Protein AF-A0A1C5YMI0-F1 (afdb_monomer)

Foldseek 3Di:
DDDDLVNLLVVLLVLLLVPDVSLVVSLVSLVVSCVVVVPDPVRSLVSLQVSCVSNVPPCSVVSSVSSVPSD

Mea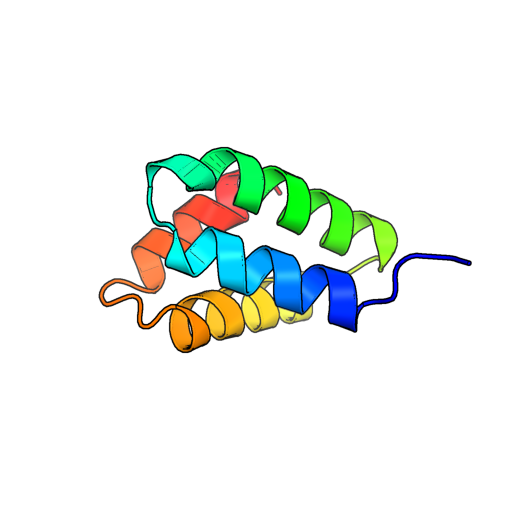n predicted aligned error: 3.56 Å

Structure (mmCIF, N/CA/C/O backbone):
data_AF-A0A1C5YMI0-F1
#
_entry.id   AF-A0A1C5YMI0-F1
#
loop_
_atom_site.group_PDB
_atom_site.id
_atom_site.type_symbol
_atom_site.label_atom_id
_atom_site.label_alt_id
_atom_site.label_comp_id
_atom_site.label_asym_id
_atom_site.label_entity_id
_atom_site.label_seq_id
_atom_site.pdbx_PDB_ins_code
_atom_site.Cartn_x
_atom_site.Cartn_y
_atom_site.Cartn_z
_atom_site.occupancy
_atom_site.B_iso_or_equiv
_atom_site.auth_seq_id
_atom_site.auth_comp_id
_atom_site.auth_asym_id
_atom_site.auth_atom_id
_atom_site.pdbx_PDB_model_num
ATOM 1 N N . MET A 1 1 ? 0.832 1.285 -25.790 1.00 48.44 1 MET A N 1
ATOM 2 C CA . MET A 1 1 ? 0.731 2.201 -24.638 1.00 48.44 1 MET A CA 1
ATOM 3 C C . MET A 1 1 ? 0.823 1.334 -23.405 1.00 48.44 1 MET A C 1
ATOM 5 O O . MET A 1 1 ? -0.071 0.525 -23.202 1.00 48.44 1 MET A O 1
ATOM 9 N N . GLY A 1 2 ? 1.961 1.382 -22.715 1.00 65.75 2 GLY A N 1
ATOM 10 C CA . GLY A 1 2 ? 2.136 0.683 -21.444 1.00 65.75 2 GLY A CA 1
ATOM 11 C C . GLY A 1 2 ? 1.499 1.496 -20.323 1.00 65.75 2 GLY A C 1
ATOM 12 O O . GLY A 1 2 ? 1.444 2.721 -20.427 1.00 65.75 2 GLY A O 1
ATOM 13 N N . ILE A 1 3 ? 1.012 0.810 -19.293 1.00 68.81 3 ILE A N 1
ATOM 14 C CA . ILE A 1 3 ? 0.643 1.444 -18.027 1.00 68.81 3 ILE A CA 1
ATOM 15 C C . ILE A 1 3 ? 1.896 2.133 -17.476 1.00 68.81 3 ILE A C 1
ATOM 17 O O . ILE A 1 3 ? 2.975 1.543 -17.444 1.00 68.81 3 ILE A O 1
ATOM 21 N N . THR A 1 4 ? 1.76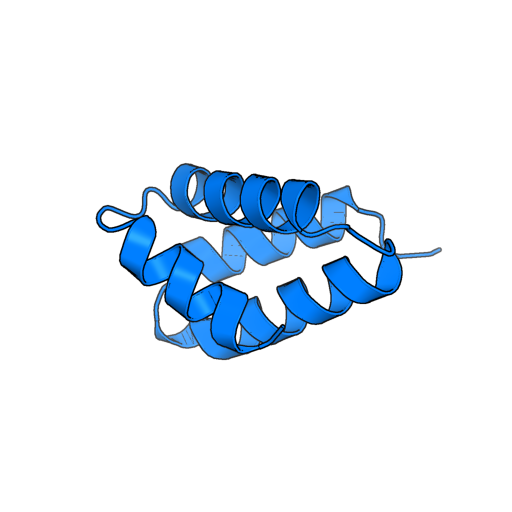0 3.393 -17.085 1.00 84.81 4 THR A N 1
ATOM 22 C CA . THR A 1 4 ? 2.836 4.161 -16.455 1.00 84.81 4 THR A CA 1
ATOM 23 C C . THR A 1 4 ? 2.914 3.853 -14.961 1.00 84.81 4 THR A C 1
ATOM 25 O O . THR A 1 4 ? 1.914 3.516 -14.328 1.00 84.81 4 THR A O 1
ATOM 28 N N . GLU A 1 5 ? 4.087 4.026 -14.357 1.00 87.06 5 GLU A N 1
ATOM 29 C CA . GLU A 1 5 ? 4.281 3.858 -12.908 1.00 87.06 5 GLU A CA 1
ATOM 30 C C . GLU A 1 5 ? 3.295 4.707 -12.085 1.00 87.06 5 GLU A C 1
ATOM 32 O O . GLU A 1 5 ? 2.715 4.261 -11.097 1.00 87.06 5 GLU A O 1
ATOM 37 N N . ARG A 1 6 ? 3.003 5.919 -12.567 1.00 88.88 6 ARG A N 1
ATOM 38 C CA . ARG A 1 6 ? 2.017 6.815 -11.957 1.00 88.88 6 ARG A CA 1
ATOM 39 C C . ARG A 1 6 ? 0.603 6.229 -11.947 1.00 88.88 6 ARG A C 1
ATOM 41 O O . ARG A 1 6 ? -0.145 6.461 -11.000 1.00 88.88 6 ARG A O 1
ATOM 48 N N . GLU A 1 7 ? 0.210 5.501 -12.989 1.00 89.69 7 GLU A N 1
ATOM 49 C CA . GLU A 1 7 ? -1.101 4.844 -13.046 1.00 89.69 7 GLU A CA 1
ATOM 50 C C . GLU A 1 7 ? -1.185 3.667 -12.069 1.00 89.69 7 GLU A C 1
ATOM 52 O O . GLU A 1 7 ? -2.224 3.499 -11.426 1.00 89.69 7 GLU A O 1
ATOM 57 N N . PHE A 1 8 ? -0.090 2.918 -11.888 1.00 90.12 8 PHE A N 1
ATOM 58 C CA . PHE A 1 8 ? 0.021 1.906 -10.832 1.00 90.12 8 PHE A CA 1
ATOM 59 C C . PHE A 1 8 ? -0.172 2.528 -9.450 1.00 90.12 8 PHE A C 1
ATOM 61 O O . PHE A 1 8 ? -1.059 2.103 -8.710 1.00 90.12 8 PHE A O 1
ATOM 68 N N . LEU A 1 9 ? 0.595 3.574 -9.134 1.00 93.31 9 LEU A N 1
ATOM 69 C CA . LEU A 1 9 ? 0.538 4.242 -7.833 1.00 93.31 9 LEU A CA 1
ATOM 70 C C . LEU A 1 9 ? -0.854 4.809 -7.544 1.00 93.31 9 LEU A C 1
ATOM 72 O O . LEU A 1 9 ? -1.416 4.546 -6.485 1.00 93.31 9 LEU A O 1
ATOM 76 N N . ASN A 1 10 ? -1.468 5.510 -8.502 1.00 94.19 10 ASN A N 1
ATOM 77 C CA . ASN A 1 10 ? -2.825 6.037 -8.332 1.00 94.19 10 ASN A CA 1
ATOM 78 C C . ASN A 1 10 ? -3.847 4.929 -8.036 1.00 94.19 10 ASN A C 1
ATOM 80 O O . ASN A 1 10 ? -4.728 5.111 -7.194 1.00 94.19 10 ASN A O 1
ATOM 84 N N . LYS A 1 11 ? -3.740 3.781 -8.720 1.00 93.94 11 LYS A N 1
ATOM 85 C CA . LYS A 1 11 ? -4.645 2.651 -8.502 1.00 93.94 11 LYS A CA 1
ATOM 86 C C . LYS A 1 11 ? -4.406 1.994 -7.142 1.00 93.94 11 LYS A C 1
ATOM 88 O O . LYS A 1 11 ? -5.374 1.720 -6.442 1.00 93.94 11 LYS A O 1
ATOM 93 N N . MET A 1 12 ? -3.152 1.806 -6.738 1.00 95.25 12 MET A N 1
ATOM 94 C CA . MET A 1 12 ? -2.812 1.276 -5.414 1.00 95.25 12 MET A CA 1
ATOM 95 C C . MET A 1 12 ? -3.295 2.201 -4.288 1.00 95.25 12 MET A C 1
ATOM 97 O O . MET A 1 12 ? -3.880 1.719 -3.326 1.00 95.25 12 MET A O 1
ATOM 101 N N . ILE A 1 13 ? -3.168 3.524 -4.433 1.00 95.44 13 ILE A N 1
ATOM 102 C CA . ILE A 1 13 ? -3.706 4.492 -3.459 1.00 95.44 13 ILE A CA 1
ATOM 103 C C . ILE A 1 13 ? -5.231 4.367 -3.347 1.00 95.44 13 ILE A C 1
ATOM 105 O O . ILE A 1 13 ? -5.775 4.393 -2.245 1.00 95.44 13 ILE A O 1
ATOM 109 N N . ALA A 1 14 ? -5.936 4.230 -4.474 1.00 95.75 14 ALA A N 1
ATOM 110 C CA . ALA A 1 14 ? -7.388 4.064 -4.467 1.00 95.75 14 ALA A CA 1
ATOM 111 C C . ALA A 1 14 ? -7.818 2.771 -3.751 1.00 95.75 14 ALA A C 1
ATOM 113 O O . ALA A 1 14 ? -8.768 2.803 -2.974 1.00 95.75 14 ALA A O 1
ATOM 114 N N . LEU A 1 15 ? -7.097 1.667 -3.971 1.00 95.69 15 LEU A N 1
ATOM 115 C CA . LEU A 1 15 ? -7.346 0.388 -3.297 1.00 95.69 15 LEU A CA 1
ATOM 116 C C . LEU A 1 15 ? -7.016 0.464 -1.799 1.00 95.69 15 LEU A C 1
ATOM 118 O O . LEU A 1 15 ? -7.813 0.027 -0.978 1.00 95.69 15 LEU A O 1
ATOM 122 N N . ALA A 1 16 ? -5.903 1.099 -1.424 1.00 94.31 16 ALA A N 1
ATOM 123 C CA . ALA A 1 16 ? -5.543 1.317 -0.023 1.00 94.31 16 ALA A CA 1
ATOM 124 C C . ALA A 1 16 ? -6.610 2.139 0.724 1.00 94.31 16 ALA A C 1
ATOM 126 O O . ALA A 1 16 ? -6.949 1.819 1.860 1.00 94.31 16 ALA A O 1
ATOM 127 N N . LYS A 1 17 ? -7.202 3.146 0.066 1.00 94.38 17 LYS A N 1
ATOM 128 C CA . LYS A 1 17 ? -8.322 3.938 0.609 1.00 94.38 17 LYS A CA 1
ATOM 129 C C . LYS A 1 17 ? -9.641 3.179 0.695 1.00 94.38 17 LYS A C 1
ATOM 131 O O . LYS A 1 17 ? -10.476 3.529 1.524 1.00 94.38 17 LYS A O 1
ATOM 136 N N . ALA A 1 18 ? -9.854 2.193 -0.173 1.00 93.69 18 ALA A N 1
ATOM 137 C CA . ALA A 1 18 ? -11.051 1.360 -0.135 1.00 93.69 18 ALA A CA 1
ATOM 138 C C . ALA A 1 18 ? -11.068 0.426 1.090 1.00 93.69 18 ALA A C 1
ATOM 140 O O . ALA A 1 18 ? -12.143 0.029 1.531 1.00 93.69 18 ALA A O 1
ATOM 141 N N . GLY A 1 19 ? -9.903 0.158 1.691 1.00 89.00 19 GLY A N 1
ATOM 142 C CA . GLY A 1 19 ? -9.783 -0.549 2.963 1.00 89.00 19 GLY A CA 1
ATOM 143 C C . GLY A 1 19 ? -9.664 -2.064 2.808 1.00 89.00 19 GLY A C 1
ATOM 144 O O . GLY A 1 19 ? -9.156 -2.563 1.804 1.00 89.00 19 GLY A O 1
ATOM 145 N N . GLU A 1 20 ? -10.089 -2.804 3.836 1.00 85.12 20 GLU A N 1
ATOM 146 C CA . GLU A 1 20 ? -9.858 -4.254 3.941 1.00 85.12 20 GLU A CA 1
ATOM 147 C C . GLU A 1 20 ? -10.454 -5.061 2.780 1.00 85.12 20 GLU A C 1
ATOM 149 O O . GLU A 1 20 ? -9.811 -6.004 2.320 1.00 85.12 20 GLU A O 1
ATOM 154 N N . ASP A 1 21 ? -11.618 -4.660 2.262 1.00 89.31 21 ASP A N 1
ATOM 155 C CA . ASP A 1 21 ? -12.314 -5.364 1.174 1.00 89.31 21 ASP A CA 1
ATOM 156 C C . ASP A 1 21 ? -11.484 -5.431 -0.122 1.00 89.31 21 ASP A C 1
ATOM 158 O O . ASP A 1 21 ? -11.605 -6.377 -0.897 1.00 89.31 21 ASP A O 1
ATOM 162 N N . GLU A 1 22 ? -10.599 -4.457 -0.347 1.00 93.44 22 GLU A N 1
ATOM 163 C CA . GLU A 1 22 ? -9.740 -4.380 -1.535 1.00 93.44 22 GLU A CA 1
ATOM 164 C C . GLU A 1 22 ? -8.279 -4.752 -1.234 1.00 93.44 22 GLU A C 1
ATOM 166 O O . GLU A 1 22 ? -7.409 -4.641 -2.102 1.00 93.44 22 GLU A O 1
ATOM 171 N N . MET A 1 23 ? -7.979 -5.223 -0.020 1.00 91.50 23 MET A N 1
ATOM 172 C CA . MET A 1 23 ? -6.610 -5.500 0.417 1.00 91.50 23 MET A CA 1
ATOM 173 C C . MET A 1 23 ? -5.926 -6.584 -0.428 1.00 91.50 23 MET A C 1
ATOM 175 O O . MET A 1 23 ? -4.759 -6.444 -0.787 1.00 91.50 23 MET A O 1
ATOM 179 N N . GLU A 1 24 ? -6.628 -7.659 -0.797 1.00 92.75 24 GLU A N 1
ATOM 180 C CA . GLU A 1 24 ? -6.063 -8.695 -1.679 1.00 92.75 24 GLU A CA 1
ATOM 181 C C . GLU A 1 24 ? -5.748 -8.148 -3.075 1.00 92.75 24 GLU A C 1
ATOM 183 O O . GLU A 1 24 ? -4.707 -8.459 -3.656 1.00 92.75 24 GLU A O 1
ATOM 188 N N . HIS A 1 25 ? -6.606 -7.274 -3.600 1.00 93.81 25 HIS A N 1
ATOM 189 C CA . HIS A 1 25 ? -6.385 -6.629 -4.888 1.00 93.81 25 HIS A CA 1
ATOM 190 C C . HIS A 1 25 ? -5.205 -5.655 -4.827 1.00 93.81 25 HIS A C 1
ATOM 192 O O . HIS A 1 25 ? -4.382 -5.626 -5.746 1.00 93.81 25 HIS A O 1
ATOM 198 N N . LEU A 1 26 ? -5.075 -4.908 -3.728 1.00 95.44 26 LEU A N 1
ATOM 199 C CA . LEU A 1 26 ? -3.929 -4.045 -3.477 1.00 95.44 26 LEU A CA 1
ATOM 200 C C . LEU A 1 26 ? -2.623 -4.845 -3.478 1.00 95.44 26 LEU A C 1
ATOM 202 O O . LEU A 1 26 ? -1.693 -4.459 -4.180 1.00 95.44 26 LEU A O 1
ATOM 206 N N . LYS A 1 27 ? -2.569 -5.982 -2.775 1.00 94.06 27 LYS A N 1
ATOM 207 C CA . LYS A 1 27 ? -1.385 -6.857 -2.759 1.00 94.06 27 LYS A CA 1
ATOM 208 C C . LYS A 1 27 ? -1.003 -7.343 -4.152 1.00 94.06 27 LYS A C 1
ATOM 210 O O . LYS A 1 27 ? 0.163 -7.269 -4.523 1.00 94.06 27 LYS A O 1
ATOM 215 N N . CYS A 1 28 ? -1.974 -7.786 -4.949 1.00 93.44 28 CYS A N 1
ATOM 216 C CA . CYS A 1 28 ? -1.725 -8.208 -6.328 1.00 93.44 28 CYS A CA 1
ATOM 217 C C . CYS A 1 28 ? -1.157 -7.071 -7.189 1.00 93.44 28 CYS A C 1
ATOM 219 O O . CYS A 1 28 ? -0.220 -7.281 -7.957 1.00 93.44 28 CYS A O 1
ATOM 221 N N . MET A 1 29 ? -1.712 -5.861 -7.060 1.00 93.38 29 MET A N 1
ATOM 222 C CA . MET A 1 29 ? -1.226 -4.685 -7.787 1.00 93.38 29 MET A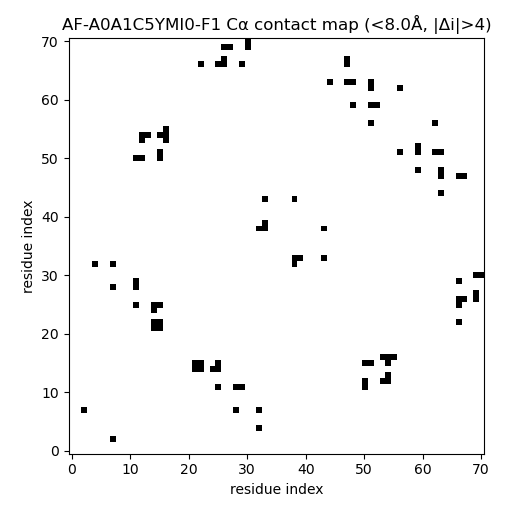 CA 1
ATOM 223 C C . MET A 1 29 ? 0.176 -4.268 -7.332 1.00 93.38 29 MET A C 1
ATOM 225 O O . MET A 1 29 ? 0.989 -3.884 -8.170 1.00 93.38 29 MET A O 1
ATOM 229 N N . PHE A 1 30 ? 0.452 -4.372 -6.034 1.00 94.06 30 PHE A N 1
ATOM 230 C CA . PHE A 1 30 ? 1.739 -4.054 -5.428 1.00 94.06 30 PHE A CA 1
ATOM 231 C C . PHE A 1 30 ? 2.834 -5.035 -5.857 1.00 94.06 30 PHE A C 1
ATOM 233 O O . PHE A 1 30 ? 3.888 -4.601 -6.313 1.00 94.06 30 PHE A O 1
ATOM 240 N N . TYR A 1 31 ? 2.545 -6.340 -5.840 1.00 92.75 31 TYR A N 1
ATOM 241 C CA . TYR A 1 31 ? 3.434 -7.374 -6.374 1.00 92.75 31 TYR A CA 1
ATOM 242 C C . TYR A 1 31 ? 3.727 -7.157 -7.864 1.00 92.75 31 TYR A C 1
ATOM 244 O O . TYR A 1 31 ? 4.880 -7.126 -8.284 1.00 92.75 31 TYR A O 1
ATOM 252 N N . ALA A 1 32 ? 2.683 -6.941 -8.671 1.00 92.00 32 ALA A N 1
ATOM 253 C CA . ALA A 1 32 ? 2.843 -6.717 -10.105 1.00 92.00 32 ALA A CA 1
ATOM 254 C C . ALA A 1 32 ? 3.659 -5.453 -10.414 1.00 92.00 32 ALA A C 1
ATOM 256 O O . ALA A 1 32 ? 4.427 -5.450 -11.371 1.00 92.00 32 ALA A O 1
ATOM 257 N N . TRP A 1 33 ? 3.499 -4.389 -9.621 1.00 93.56 33 TRP A N 1
ATOM 258 C CA . TRP A 1 33 ? 4.329 -3.192 -9.726 1.00 93.56 33 TRP A CA 1
ATOM 259 C C . TRP A 1 33 ? 5.794 -3.505 -9.385 1.00 93.56 33 TRP A C 1
ATOM 261 O O . TRP A 1 33 ? 6.669 -3.186 -10.185 1.00 93.56 33 TRP A O 1
ATOM 271 N N . ALA A 1 34 ? 6.059 -4.188 -8.267 1.00 92.88 34 ALA A N 1
ATOM 272 C CA . ALA A 1 34 ? 7.419 -4.522 -7.843 1.00 92.88 34 ALA A CA 1
ATOM 273 C C . ALA A 1 34 ? 8.163 -5.372 -8.889 1.00 92.88 34 ALA A C 1
ATOM 275 O O . ALA A 1 34 ? 9.290 -5.046 -9.251 1.00 92.88 34 ALA A O 1
ATOM 276 N N . GLU A 1 35 ? 7.510 -6.396 -9.446 1.00 91.56 35 GLU A N 1
ATOM 277 C CA . GLU A 1 35 ? 8.075 -7.240 -10.511 1.00 91.56 35 GLU A CA 1
ATOM 278 C C . GLU A 1 35 ? 8.274 -6.475 -11.826 1.00 91.56 35 GLU A C 1
ATOM 280 O O . GLU A 1 35 ? 9.281 -6.645 -12.507 1.00 91.56 35 GLU A O 1
ATOM 285 N N . PHE A 1 36 ? 7.321 -5.617 -12.210 1.00 89.94 36 PHE A N 1
ATOM 286 C CA . PHE A 1 36 ? 7.395 -4.893 -13.482 1.00 89.94 36 PHE A CA 1
ATOM 287 C C . PHE A 1 36 ? 8.506 -3.839 -13.500 1.00 89.94 36 PHE A C 1
ATOM 289 O O . PHE A 1 36 ? 9.076 -3.569 -14.558 1.00 89.94 36 PHE A O 1
ATOM 296 N N . PHE A 1 37 ? 8.787 -3.233 -12.347 1.00 89.19 37 PHE A N 1
ATOM 297 C CA . PHE A 1 37 ? 9.812 -2.202 -12.192 1.00 89.19 37 PHE A CA 1
ATOM 298 C C . PHE A 1 37 ? 11.103 -2.720 -11.539 1.00 89.19 37 PHE A C 1
ATOM 300 O 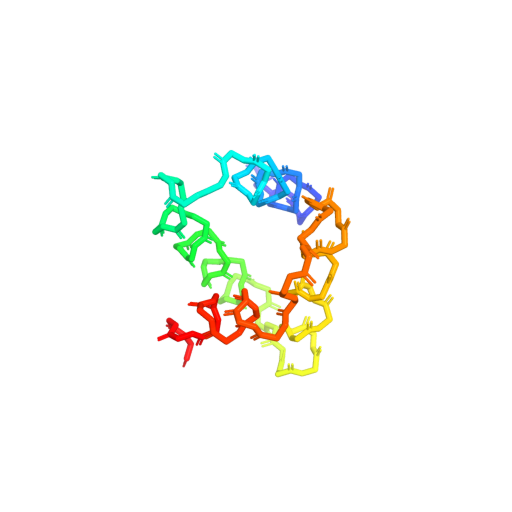O . PHE A 1 37 ? 11.994 -1.913 -11.290 1.00 89.19 37 PHE A O 1
ATOM 307 N N . GLU A 1 38 ? 11.213 -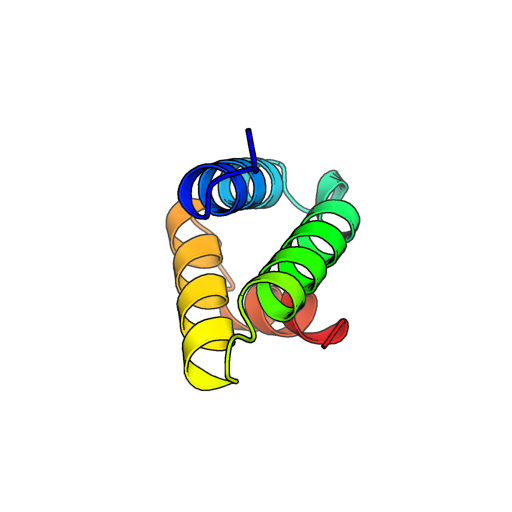4.033 -11.293 1.00 90.75 38 GLU A N 1
ATOM 308 C CA . GLU A 1 38 ? 12.355 -4.675 -10.617 1.00 90.75 38 GLU A CA 1
ATOM 309 C C . GLU A 1 38 ? 12.751 -3.931 -9.325 1.00 90.75 38 GLU A C 1
ATOM 311 O O . GLU A 1 38 ? 13.925 -3.653 -9.071 1.00 90.75 38 GLU A O 1
ATOM 316 N N . ALA A 1 39 ? 11.742 -3.553 -8.532 1.00 91.00 39 ALA A N 1
ATOM 317 C CA . ALA A 1 39 ? 11.917 -2.741 -7.335 1.00 91.00 39 ALA A CA 1
ATOM 318 C C . ALA A 1 39 ? 12.675 -3.518 -6.247 1.00 91.00 39 ALA A C 1
ATOM 320 O O . ALA A 1 39 ? 12.334 -4.658 -5.928 1.00 91.00 39 ALA A O 1
ATOM 321 N N . ASP A 1 40 ? 13.686 -2.885 -5.651 1.00 92.00 40 ASP A N 1
ATOM 322 C CA . ASP A 1 40 ? 14.397 -3.440 -4.502 1.00 92.00 40 ASP A CA 1
ATOM 323 C C . ASP A 1 40 ? 13.604 -3.267 -3.195 1.00 92.00 40 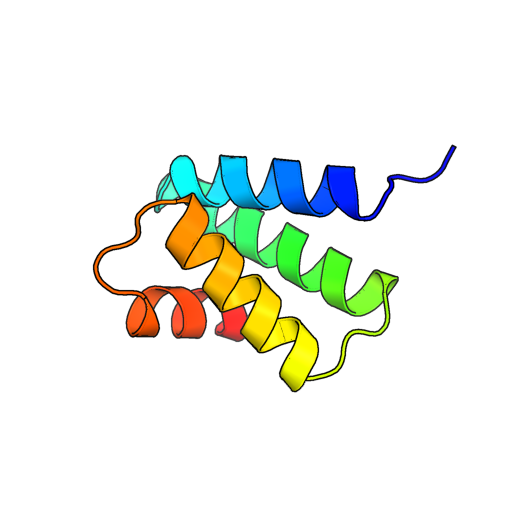ASP A C 1
ATOM 325 O O . ASP A 1 40 ? 12.587 -2.574 -3.131 1.00 92.00 40 ASP A O 1
ATOM 329 N N . GLU A 1 41 ? 14.073 -3.912 -2.127 1.00 89.56 41 GLU A N 1
ATOM 330 C CA . GLU A 1 41 ? 13.407 -3.897 -0.819 1.00 89.56 41 GLU A CA 1
ATOM 331 C C . GLU A 1 41 ? 13.246 -2.474 -0.251 1.00 89.56 41 GLU A C 1
ATOM 333 O O . GLU A 1 41 ? 12.226 -2.165 0.367 1.00 89.56 41 GLU A O 1
ATOM 338 N N . GLU A 1 42 ? 14.219 -1.586 -0.485 1.00 92.88 42 GLU A N 1
ATOM 339 C CA . GLU A 1 42 ? 14.142 -0.182 -0.065 1.00 92.88 42 GLU A CA 1
ATOM 340 C C . GLU A 1 42 ? 13.005 0.546 -0.796 1.00 92.88 42 GLU A C 1
ATOM 342 O O . GLU A 1 42 ? 12.173 1.201 -0.162 1.00 92.88 42 GLU A O 1
ATOM 347 N N . THR A 1 43 ? 12.912 0.370 -2.116 1.00 92.69 43 THR A N 1
ATOM 348 C CA . THR A 1 43 ? 11.871 0.987 -2.946 1.00 92.69 43 THR A CA 1
ATOM 349 C C . THR A 1 43 ? 10.488 0.426 -2.604 1.00 92.69 43 THR A C 1
ATOM 351 O O . THR A 1 43 ? 9.531 1.188 -2.458 1.00 92.69 43 THR A O 1
ATOM 354 N N . VAL A 1 44 ? 10.371 -0.894 -2.424 1.00 92.62 44 VAL A N 1
ATOM 355 C CA . VAL A 1 44 ? 9.132 -1.570 -2.005 1.00 92.62 44 VAL A CA 1
ATOM 356 C C . VAL A 1 44 ? 8.629 -1.001 -0.680 1.00 92.62 44 VAL A C 1
ATOM 358 O O . VAL A 1 44 ? 7.469 -0.594 -0.589 1.00 92.62 44 VAL A O 1
ATOM 361 N N . ASN A 1 45 ? 9.497 -0.905 0.330 1.00 92.25 45 ASN A N 1
ATOM 362 C CA . ASN A 1 45 ? 9.121 -0.346 1.626 1.00 92.25 45 ASN A CA 1
ATOM 363 C C . ASN A 1 45 ? 8.729 1.134 1.519 1.00 92.25 45 ASN A C 1
ATOM 365 O O . ASN A 1 45 ? 7.712 1.531 2.085 1.00 92.25 45 ASN A O 1
ATOM 369 N N . GLY A 1 46 ? 9.453 1.929 0.726 1.00 94.75 46 GLY A N 1
ATOM 370 C CA . GLY A 1 46 ? 9.106 3.332 0.489 1.00 94.75 46 GLY A CA 1
ATOM 371 C C . GLY A 1 46 ? 7.732 3.516 -0.167 1.00 94.75 46 GLY A C 1
ATOM 372 O O . GLY A 1 46 ? 6.972 4.408 0.217 1.00 94.75 46 GLY A O 1
ATOM 373 N N . ILE A 1 47 ? 7.358 2.654 -1.121 1.00 94.50 47 ILE A N 1
ATOM 374 C CA . ILE A 1 47 ? 6.010 2.688 -1.708 1.00 94.50 47 ILE A CA 1
ATOM 375 C C . ILE A 1 47 ? 4.955 2.199 -0.716 1.00 94.50 47 ILE A C 1
ATOM 377 O O . ILE A 1 47 ? 3.880 2.794 -0.652 1.00 94.50 47 ILE A O 1
ATOM 381 N N . ALA A 1 48 ? 5.235 1.171 0.085 1.00 94.38 48 ALA A N 1
ATOM 382 C CA . ALA A 1 48 ? 4.307 0.712 1.116 1.00 94.38 48 ALA A CA 1
ATOM 383 C C . ALA A 1 48 ? 4.000 1.819 2.146 1.00 94.38 48 ALA A C 1
ATOM 385 O O . ALA A 1 48 ? 2.833 2.037 2.484 1.00 94.38 48 ALA A O 1
ATOM 386 N N . GLU A 1 49 ? 5.019 2.569 2.579 1.00 95.25 49 GLU A N 1
ATOM 387 C CA . GLU A 1 49 ? 4.860 3.748 3.440 1.00 95.25 49 GLU A CA 1
ATOM 388 C C . GLU A 1 49 ? 4.034 4.846 2.761 1.00 95.25 49 GLU A C 1
ATOM 390 O O . GLU A 1 49 ? 3.083 5.360 3.355 1.00 95.25 49 GLU A O 1
ATOM 395 N N . LEU A 1 50 ? 4.326 5.157 1.492 1.00 95.12 50 LEU A N 1
ATOM 396 C CA . LEU A 1 50 ? 3.571 6.143 0.716 1.00 95.12 50 LEU A CA 1
ATOM 397 C C . LEU A 1 50 ? 2.090 5.768 0.609 1.00 95.12 50 LEU A C 1
ATOM 399 O O . LEU A 1 50 ? 1.223 6.636 0.711 1.00 95.12 50 LEU A O 1
ATOM 403 N N . LEU A 1 51 ? 1.784 4.486 0.402 1.00 94.94 51 LEU A N 1
ATOM 404 C CA . LEU A 1 51 ? 0.411 3.991 0.334 1.00 94.94 51 LEU A CA 1
ATOM 405 C C . LEU A 1 51 ? -0.303 4.126 1.679 1.00 94.94 51 LEU A C 1
ATOM 407 O O . LEU A 1 51 ? -1.453 4.571 1.704 1.00 94.94 51 LEU A O 1
ATOM 411 N N . ALA A 1 52 ? 0.378 3.801 2.779 1.00 95.00 52 ALA A N 1
ATOM 412 C CA . ALA A 1 52 ? -0.161 3.962 4.124 1.00 95.00 52 ALA A CA 1
ATOM 413 C C . ALA A 1 52 ? -0.457 5.439 4.442 1.00 95.00 52 ALA A C 1
ATOM 415 O O . ALA A 1 52 ? -1.530 5.759 4.954 1.00 95.00 52 ALA A O 1
ATOM 416 N N . ASP A 1 53 ? 0.452 6.346 4.073 1.00 95.38 53 ASP A N 1
ATOM 417 C CA . ASP A 1 53 ? 0.277 7.794 4.224 1.00 95.38 53 ASP A CA 1
ATOM 418 C C . ASP A 1 53 ? -0.873 8.326 3.375 1.00 95.38 53 ASP A C 1
ATOM 420 O O . ASP A 1 53 ? -1.741 9.051 3.862 1.00 95.38 53 ASP A O 1
ATOM 424 N N . ALA A 1 54 ? -0.903 7.951 2.097 1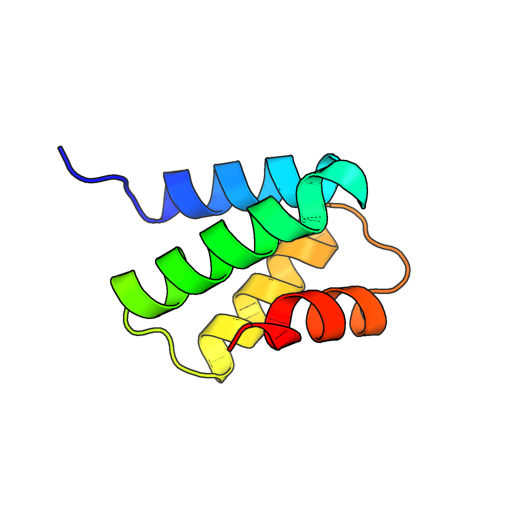.00 94.19 54 ALA A N 1
ATOM 425 C CA . ALA A 1 54 ? -1.902 8.431 1.157 1.00 94.19 54 ALA A CA 1
ATOM 426 C C . ALA A 1 54 ? -3.315 7.967 1.524 1.00 94.19 54 ALA A C 1
ATOM 428 O O . ALA A 1 54 ? -4.273 8.688 1.237 1.00 94.19 54 ALA A O 1
ATOM 429 N N . ALA A 1 55 ? -3.445 6.782 2.125 1.00 92.88 55 ALA A N 1
ATOM 430 C CA . ALA A 1 55 ? -4.706 6.225 2.603 1.00 92.88 55 ALA A CA 1
ATOM 431 C C . ALA A 1 55 ? -5.039 6.587 4.060 1.00 92.88 55 ALA A C 1
ATOM 433 O O . ALA A 1 55 ? -6.057 6.127 4.568 1.00 92.88 55 ALA A O 1
ATOM 434 N N . GLU A 1 56 ? -4.226 7.431 4.706 1.00 93.38 56 GLU A N 1
ATOM 435 C CA . GLU A 1 56 ? -4.432 7.885 6.088 1.00 93.38 56 GLU A CA 1
ATOM 436 C C . GLU A 1 56 ? -4.559 6.712 7.080 1.00 93.38 56 GLU A C 1
ATOM 438 O O . GLU A 1 56 ? -5.337 6.750 8.036 1.00 93.38 56 GLU A O 1
ATOM 443 N N . ILE A 1 57 ? -3.783 5.647 6.846 1.00 93.06 57 ILE A N 1
ATOM 444 C CA . ILE A 1 57 ? -3.793 4.444 7.674 1.00 93.06 57 ILE A CA 1
ATOM 445 C C . ILE A 1 57 ? -3.216 4.763 9.056 1.00 93.06 57 ILE A C 1
ATOM 447 O O . ILE A 1 57 ? -2.099 5.266 9.191 1.00 93.06 57 ILE A O 1
ATOM 451 N N . SER A 1 58 ? -3.981 4.440 10.098 1.00 89.50 58 SER A N 1
ATOM 452 C CA . SER A 1 58 ? -3.599 4.672 11.492 1.00 89.50 58 SER A CA 1
ATOM 453 C C . SER A 1 58 ? -2.511 3.712 11.981 1.00 89.50 58 SER A C 1
ATOM 455 O O . SER A 1 58 ? -1.587 4.142 12.667 1.00 89.50 58 SER A O 1
ATOM 457 N N . ASP A 1 59 ? -2.602 2.431 11.617 1.00 92.31 59 ASP A N 1
ATOM 458 C CA . ASP A 1 59 ? -1.608 1.399 11.931 1.00 92.31 59 ASP A CA 1
ATOM 459 C C . ASP A 1 59 ? -0.790 1.046 10.680 1.00 92.31 59 ASP A C 1
ATOM 461 O O . ASP A 1 59 ? -1.083 0.097 9.945 1.00 92.31 59 ASP A O 1
ATOM 465 N N . LYS A 1 60 ? 0.220 1.878 10.405 1.00 92.62 60 LYS A N 1
ATOM 466 C CA . LYS A 1 60 ? 1.079 1.725 9.224 1.00 92.62 60 LYS A CA 1
ATOM 467 C C . LYS A 1 60 ? 1.884 0.432 9.270 1.00 92.62 60 LYS A C 1
ATOM 469 O O . LYS A 1 60 ? 1.998 -0.230 8.245 1.00 92.62 60 LYS A O 1
ATOM 474 N N . ASP A 1 61 ? 2.390 0.047 10.440 1.00 91.69 61 ASP A N 1
ATOM 475 C CA . ASP A 1 61 ? 3.208 -1.158 10.597 1.00 91.69 61 ASP A CA 1
ATOM 476 C C . ASP A 1 61 ? 2.404 -2.417 10.253 1.00 91.69 61 ASP A C 1
ATOM 478 O O . ASP A 1 61 ? 2.878 -3.282 9.509 1.00 91.69 61 ASP A O 1
ATOM 482 N N . ALA A 1 62 ? 1.161 -2.517 10.742 1.00 91.94 62 ALA A N 1
ATOM 483 C CA . ALA A 1 62 ? 0.282 -3.632 10.408 1.00 91.94 62 ALA A CA 1
ATOM 484 C C . ALA A 1 62 ? -0.063 -3.66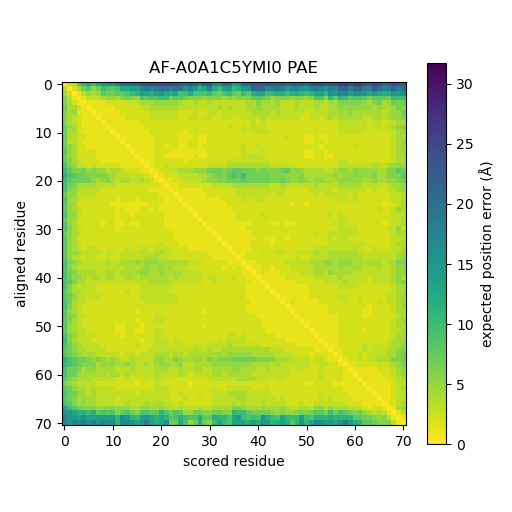0 8.913 1.00 91.94 62 ALA A C 1
ATOM 486 O O . ALA A 1 62 ? -0.046 -4.729 8.299 1.00 91.94 62 ALA A O 1
ATOM 487 N N . PHE A 1 63 ? -0.338 -2.498 8.318 1.00 92.88 63 PHE A N 1
ATOM 488 C CA . PHE A 1 63 ? -0.640 -2.378 6.893 1.00 92.88 63 PHE A CA 1
ATOM 489 C C . PHE A 1 63 ? 0.544 -2.773 6.008 1.00 92.88 63 PHE A C 1
ATOM 491 O O . PHE A 1 63 ? 0.383 -3.627 5.139 1.00 92.88 63 PHE A O 1
ATOM 498 N N . ILE A 1 64 ? 1.733 -2.219 6.258 1.00 92.06 64 ILE A N 1
ATOM 499 C CA . ILE A 1 64 ? 2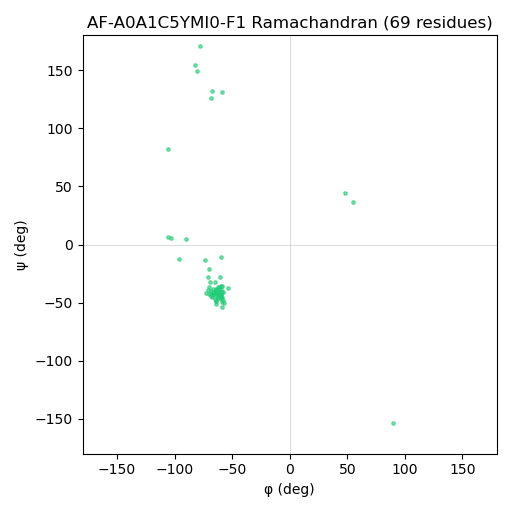.953 -2.509 5.491 1.00 92.06 64 ILE A CA 1
ATOM 500 C C . ILE A 1 64 ? 3.287 -3.993 5.600 1.00 92.06 64 ILE A C 1
ATOM 502 O O . ILE A 1 64 ? 3.531 -4.652 4.592 1.00 92.06 64 ILE A O 1
ATOM 506 N N . LYS A 1 65 ? 3.209 -4.564 6.807 1.00 91.31 65 LYS A N 1
ATOM 507 C CA . LYS A 1 65 ? 3.424 -5.999 7.004 1.00 91.31 65 LYS A CA 1
ATOM 508 C C . LYS A 1 65 ? 2.421 -6.837 6.213 1.00 91.31 65 LYS A C 1
ATOM 510 O O . LYS A 1 65 ? 2.812 -7.817 5.590 1.00 91.31 65 LYS A O 1
ATOM 515 N N . ASN A 1 66 ? 1.143 -6.459 6.226 1.00 90.06 66 ASN A N 1
ATOM 516 C CA . ASN A 1 66 ? 0.097 -7.161 5.486 1.00 90.06 66 ASN A CA 1
ATOM 517 C C . ASN A 1 66 ? 0.325 -7.078 3.968 1.00 90.06 66 ASN A C 1
ATOM 519 O O . ASN A 1 66 ? 0.129 -8.070 3.262 1.00 90.06 66 ASN A O 1
ATOM 523 N N . LEU A 1 67 ? 0.759 -5.915 3.482 1.00 88.62 67 LEU A N 1
ATOM 524 C CA . LEU A 1 67 ? 1.049 -5.647 2.078 1.00 88.62 67 LEU A CA 1
ATOM 525 C C . LEU A 1 67 ? 2.276 -6.429 1.588 1.00 88.62 67 LEU A C 1
ATOM 527 O O . LEU A 1 67 ? 2.204 -7.080 0.549 1.00 88.62 67 LEU A O 1
ATOM 531 N N . ASN A 1 68 ? 3.348 -6.449 2.381 1.00 84.69 68 ASN A N 1
ATOM 532 C CA . ASN A 1 68 ? 4.592 -7.155 2.073 1.00 84.69 68 ASN A CA 1
ATOM 533 C C . ASN A 1 68 ? 4.488 -8.680 2.215 1.00 84.69 68 ASN A C 1
ATOM 535 O O . ASN A 1 68 ? 5.356 -9.377 1.716 1.00 84.69 68 ASN A O 1
ATOM 539 N N . CYS A 1 69 ? 3.438 -9.240 2.832 1.00 78.44 69 CYS A N 1
ATOM 540 C CA . CYS A 1 69 ? 3.270 -10.700 2.940 1.00 78.44 69 CYS A CA 1
ATOM 541 C C . CYS A 1 69 ? 3.194 -11.451 1.593 1.00 78.44 69 CYS A C 1
ATOM 543 O O . CYS A 1 69 ? 3.167 -12.680 1.608 1.00 78.44 69 CYS A O 1
ATOM 545 N N . ILE A 1 70 ? 3.067 -10.749 0.463 1.00 70.94 70 ILE A N 1
ATOM 546 C CA . ILE A 1 70 ? 2.998 -11.347 -0.879 1.00 70.94 70 ILE A CA 1
ATOM 547 C C . ILE A 1 70 ? 4.356 -11.382 -1.608 1.00 70.94 70 ILE A C 1
ATOM 549 O O . ILE A 1 70 ? 4.454 -12.056 -2.631 1.00 70.94 70 ILE A O 1
ATOM 553 N N . LEU A 1 71 ? 5.361 -10.661 -1.098 1.00 60.44 71 LEU A N 1
ATOM 554 C CA . LEU A 1 71 ? 6.735 -10.600 -1.613 1.00 60.44 71 LEU A CA 1
ATOM 555 C C . LEU A 1 71 ? 7.644 -11.523 -0.789 1.00 60.44 71 LEU A C 1
ATOM 557 O O . LEU A 1 71 ? 8.516 -12.176 -1.402 1.00 60.44 71 LEU A O 1
#

Radius of gyration: 11.08 Å; Cα contacts (8 Å, |Δi|>4): 51; chains: 1; bounding box: 27×20×37 Å

Solvent-accessible surface area (backbone atoms only — not comparable to full-atom values): 4049 Å² total; per-residue (Å²): 136,78,87,50,71,68,57,52,51,55,50,42,33,53,27,50,56,65,33,78,91,31,43,69,60,30,34,55,53,50,52,52,50,36,64,75,67,68,52,49,73,69,55,49,50,52,50,41,52,49,36,28,60,72,35,67,49,85,59,43,68,63,49,39,53,62,48,54,72,82,114

pLDDT: mean 90.01, std 8.32, range [48.44, 95.75]

Sequence (71 aa):
MGITEREFLNKMIALAKAGEDEMEHLKCMFYAWAEFFEADEETVNGIAELLADAAEISDKDAFIKNLNCIL

Secondary structure (DSSP, 8-state):
-PPPHHHHHHHHHHHHHH-GGGHHHHHHHHHHHHHHTT--HHHHHHHHHHHHHHTT-S-HHHHHHHHHTT-